Protein AF-A0A4V2NXC5-F1 (afdb_monomer_lite)

Structure (mmCIF, N/CA/C/O backbone):
data_AF-A0A4V2NXC5-F1
#
_entry.id   AF-A0A4V2NXC5-F1
#
loop_
_atom_site.group_PDB
_atom_site.id
_atom_site.type_symbol
_atom_site.label_atom_id
_atom_site.label_alt_id
_atom_site.label_comp_id
_atom_site.label_asym_id
_atom_site.label_entity_id
_atom_site.label_seq_id
_atom_site.pdbx_PDB_ins_code
_atom_site.Cartn_x
_atom_site.Cartn_y
_atom_site.Cartn_z
_atom_site.occupancy
_atom_site.B_iso_or_equiv
_atom_site.auth_seq_id
_atom_site.auth_comp_id
_atom_site.auth_asym_id
_atom_site.auth_atom_id
_atom_site.pdbx_PDB_model_num
ATOM 1 N N . MET A 1 1 ? 23.659 5.419 -0.382 1.00 60.00 1 MET A N 1
ATOM 2 C CA . MET A 1 1 ? 24.082 5.432 -1.797 1.00 60.00 1 MET A CA 1
ATOM 3 C C . MET A 1 1 ? 22.823 5.287 -2.627 1.00 60.00 1 MET A C 1
ATOM 5 O O . MET A 1 1 ? 22.167 4.266 -2.495 1.00 60.00 1 MET A O 1
ATOM 9 N N . ILE A 1 2 ? 22.420 6.328 -3.356 1.00 71.19 2 ILE A N 1
ATOM 10 C CA . ILE A 1 2 ? 21.276 6.242 -4.273 1.00 71.19 2 ILE A CA 1
ATOM 11 C C . ILE A 1 2 ? 21.826 5.673 -5.580 1.00 71.19 2 ILE A C 1
ATOM 13 O O . ILE A 1 2 ? 22.768 6.239 -6.131 1.00 71.19 2 ILE A O 1
ATOM 17 N N . VAL A 1 3 ? 21.300 4.528 -6.010 1.00 83.31 3 VAL A N 1
ATOM 18 C CA . VAL A 1 3 ? 21.648 3.912 -7.295 1.00 83.31 3 VAL A CA 1
ATOM 19 C C . VAL A 1 3 ? 20.637 4.410 -8.316 1.00 83.31 3 VAL A C 1
ATOM 21 O O . VAL A 1 3 ? 19.434 4.281 -8.100 1.00 83.31 3 VAL A O 1
ATOM 24 N N . TYR A 1 4 ? 21.128 5.008 -9.395 1.00 89.44 4 TYR A N 1
ATOM 25 C CA . TYR A 1 4 ? 20.303 5.401 -10.531 1.00 89.44 4 TYR A CA 1
ATOM 26 C C . TYR A 1 4 ? 20.386 4.313 -11.597 1.00 89.44 4 TYR A C 1
ATOM 28 O O . TYR A 1 4 ? 21.467 3.777 -11.843 1.00 89.44 4 TYR A O 1
ATOM 36 N N . LEU A 1 5 ? 19.246 3.990 -12.199 1.00 95.31 5 LEU A N 1
ATOM 37 C CA . LEU A 1 5 ? 19.174 3.102 -13.353 1.00 95.31 5 LEU A CA 1
ATOM 38 C C . LEU A 1 5 ? 19.445 3.919 -14.620 1.00 95.31 5 LEU A C 1
ATOM 40 O O . LEU A 1 5 ? 19.015 5.072 -14.717 1.00 95.31 5 LEU A O 1
ATOM 44 N N . ASP A 1 6 ? 20.158 3.327 -15.573 1.00 96.31 6 ASP A N 1
ATOM 45 C CA . ASP A 1 6 ? 20.157 3.816 -16.949 1.00 96.31 6 ASP A CA 1
ATOM 46 C C . ASP A 1 6 ? 18.815 3.479 -17.627 1.00 96.31 6 ASP A C 1
ATOM 48 O O . ASP A 1 6 ? 17.903 2.925 -17.009 1.00 96.31 6 ASP A O 1
ATOM 52 N N . GLU A 1 7 ? 18.644 3.877 -18.887 1.00 97.50 7 GLU A N 1
ATOM 53 C CA . GLU A 1 7 ? 17.366 3.708 -19.586 1.00 97.50 7 GLU A CA 1
ATOM 54 C C . GLU A 1 7 ? 16.969 2.232 -19.744 1.00 97.50 7 GLU A C 1
ATOM 56 O O . GLU A 1 7 ? 15.806 1.883 -19.521 1.00 97.50 7 GLU A O 1
ATOM 61 N N . ASP A 1 8 ? 17.928 1.366 -20.075 1.00 97.62 8 ASP A N 1
ATOM 62 C CA . ASP A 1 8 ? 17.689 -0.069 -20.234 1.00 97.62 8 ASP A CA 1
ATOM 63 C C . ASP A 1 8 ? 17.361 -0.720 -18.887 1.00 97.62 8 ASP A C 1
ATOM 65 O O . ASP A 1 8 ? 16.375 -1.451 -18.775 1.00 97.62 8 ASP A O 1
ATOM 69 N N . GLY A 1 9 ? 18.116 -0.388 -17.835 1.00 97.38 9 GLY A N 1
ATOM 70 C CA . GLY A 1 9 ? 17.848 -0.851 -16.478 1.00 97.38 9 GLY A CA 1
ATOM 71 C C . GLY A 1 9 ? 16.490 -0.383 -15.954 1.00 97.38 9 GLY A C 1
ATOM 72 O O . GLY A 1 9 ? 15.785 -1.154 -15.306 1.00 97.38 9 GLY A O 1
ATOM 73 N N . TYR A 1 10 ? 16.082 0.850 -16.267 1.00 96.50 10 TYR A N 1
ATOM 74 C CA . TYR A 1 10 ? 14.753 1.359 -15.926 1.00 96.50 10 TYR A CA 1
ATOM 75 C C . TYR A 1 10 ? 13.648 0.553 -16.617 1.00 96.50 10 TYR A C 1
ATOM 77 O O . TYR A 1 10 ? 12.710 0.113 -15.954 1.00 96.50 10 TYR A O 1
ATOM 85 N N . ARG A 1 11 ? 13.759 0.327 -17.932 1.00 98.19 11 ARG A N 1
ATOM 86 C CA . ARG A 1 11 ? 12.758 -0.437 -18.693 1.00 98.19 11 ARG A CA 1
ATOM 87 C C . ARG A 1 11 ? 12.662 -1.883 -18.216 1.00 98.19 11 ARG A C 1
ATOM 89 O O . ARG A 1 11 ? 11.551 -2.395 -18.106 1.00 98.19 11 ARG A O 1
ATOM 96 N N . GLN A 1 12 ? 13.794 -2.508 -17.891 1.00 98.06 12 GLN A N 1
ATOM 97 C CA . GLN A 1 12 ? 13.804 -3.859 -17.338 1.00 98.06 12 GLN A CA 1
ATOM 98 C C . GLN A 1 12 ? 13.112 -3.905 -15.973 1.00 98.06 12 GLN A C 1
ATOM 100 O O . GLN A 1 12 ? 12.216 -4.716 -15.786 1.00 98.06 12 GLN A O 1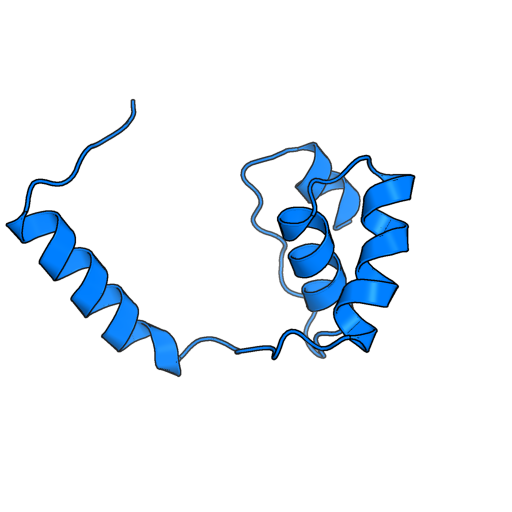
ATOM 105 N N . ALA A 1 13 ? 13.439 -2.986 -15.059 1.00 97.00 13 ALA A N 1
ATOM 106 C CA . ALA A 1 13 ? 12.806 -2.934 -13.741 1.00 97.00 13 ALA A CA 1
ATOM 107 C C . ALA A 1 13 ? 11.284 -2.711 -13.814 1.00 97.00 13 ALA A C 1
ATOM 109 O O . ALA A 1 13 ? 10.545 -3.249 -12.993 1.00 97.00 13 ALA A O 1
ATOM 110 N N . VAL A 1 14 ? 10.805 -1.925 -14.787 1.00 97.81 14 VAL A N 1
ATOM 111 C CA . VAL A 1 14 ? 9.363 -1.762 -15.031 1.00 97.81 14 VAL A CA 1
ATOM 112 C C . VAL A 1 14 ? 8.744 -3.062 -15.547 1.00 97.81 14 VAL A C 1
ATOM 114 O O . VAL A 1 14 ? 7.702 -3.457 -15.038 1.00 97.81 14 VAL A O 1
ATOM 117 N N . SER A 1 15 ? 9.389 -3.744 -16.501 1.00 98.25 15 SER A N 1
ATOM 118 C CA . SER A 1 15 ? 8.913 -5.037 -17.014 1.00 98.25 15 SER A CA 1
ATOM 119 C C . SER A 1 15 ? 8.832 -6.090 -15.909 1.00 98.25 15 SER A C 1
ATOM 121 O O . SER A 1 15 ? 7.813 -6.760 -15.784 1.00 98.25 15 SER A O 1
ATOM 123 N N . ASP A 1 16 ? 9.874 -6.197 -15.083 1.00 97.88 16 ASP A N 1
ATOM 124 C CA . ASP A 1 16 ? 9.919 -7.140 -13.962 1.00 97.88 16 ASP A CA 1
ATOM 125 C C . ASP A 1 16 ? 8.798 -6.836 -12.954 1.00 97.88 16 ASP A C 1
ATOM 127 O O . ASP A 1 16 ? 8.105 -7.738 -12.486 1.00 97.88 16 ASP A O 1
ATOM 131 N N . LEU A 1 17 ? 8.567 -5.550 -12.657 1.00 96.62 17 LEU A N 1
ATOM 132 C CA . LEU A 1 17 ? 7.472 -5.134 -11.784 1.00 96.62 17 LEU A CA 1
ATOM 133 C C . LEU A 1 17 ? 6.102 -5.486 -12.373 1.00 96.62 17 LEU A C 1
ATOM 135 O O . LEU A 1 17 ? 5.232 -5.928 -11.626 1.00 96.62 17 LEU A O 1
ATOM 139 N N . ASP A 1 18 ? 5.893 -5.275 -13.672 1.00 97.62 18 ASP A N 1
ATOM 140 C CA . ASP A 1 18 ? 4.633 -5.595 -14.350 1.00 97.62 18 ASP A CA 1
ATOM 141 C C . ASP A 1 18 ? 4.355 -7.107 -14.349 1.00 97.62 18 ASP A C 1
ATOM 143 O O . ASP A 1 18 ? 3.203 -7.513 -14.163 1.00 97.62 18 ASP A O 1
ATOM 147 N N . ASP A 1 19 ? 5.397 -7.931 -14.487 1.00 98.12 19 ASP A N 1
ATOM 148 C CA . ASP A 1 19 ? 5.312 -9.392 -14.405 1.00 98.12 19 ASP A CA 1
ATOM 149 C C . ASP A 1 19 ? 4.989 -9.871 -12.978 1.00 98.12 19 ASP A C 1
ATOM 151 O O . ASP A 1 19 ? 4.156 -10.766 -12.793 1.00 98.12 19 ASP A O 1
ATOM 155 N N . ASP A 1 20 ? 5.583 -9.243 -11.958 1.00 97.38 20 ASP A N 1
ATOM 156 C CA . ASP A 1 20 ? 5.316 -9.544 -10.546 1.00 97.38 20 ASP A CA 1
ATOM 157 C C . ASP A 1 20 ? 3.959 -8.992 -10.069 1.00 97.38 20 ASP A C 1
ATOM 159 O O . ASP A 1 20 ? 3.335 -9.527 -9.143 1.00 97.38 20 ASP A O 1
ATOM 163 N N . TRP A 1 21 ? 3.461 -7.925 -10.703 1.00 95.38 21 TRP A N 1
ATOM 164 C CA . TRP A 1 21 ? 2.284 -7.171 -10.267 1.00 95.38 21 TRP A CA 1
ATOM 165 C C . TRP A 1 21 ? 1.034 -8.024 -9.970 1.00 95.38 21 TRP A C 1
ATOM 167 O O . TRP A 1 21 ? 0.375 -7.790 -8.947 1.00 95.38 21 TRP A O 1
ATOM 177 N N . PRO A 1 22 ? 0.667 -9.028 -10.794 1.00 95.50 22 PRO A N 1
ATOM 178 C CA . PRO A 1 22 ? -0.511 -9.858 -10.560 1.00 95.50 22 PRO A CA 1
ATOM 179 C C . PRO A 1 22 ? -0.422 -10.730 -9.302 1.00 95.50 22 PRO A C 1
ATOM 181 O O . PRO A 1 22 ? -1.469 -11.134 -8.791 1.00 95.50 22 PRO A O 1
ATOM 184 N N . ALA A 1 23 ? 0.787 -11.019 -8.807 1.00 93.75 23 ALA A N 1
ATOM 185 C CA . ALA A 1 23 ? 1.003 -11.848 -7.623 1.00 93.75 23 ALA A CA 1
ATOM 186 C C . ALA A 1 23 ? 0.728 -11.098 -6.307 1.00 93.75 23 ALA A C 1
ATOM 188 O O . ALA A 1 23 ? 0.507 -11.729 -5.270 1.00 93.75 23 ALA A O 1
ATOM 189 N N . TYR A 1 24 ? 0.698 -9.762 -6.329 1.00 88.50 24 TYR A N 1
ATOM 190 C CA . TYR A 1 24 ? 0.419 -8.959 -5.143 1.00 88.50 24 TYR A CA 1
ATOM 191 C C . TYR A 1 24 ? -1.080 -8.826 -4.851 1.00 88.50 24 TYR A C 1
ATOM 193 O O . TYR A 1 24 ? -1.933 -8.698 -5.737 1.00 88.50 24 TYR A O 1
ATOM 201 N N . ALA A 1 25 ? -1.406 -8.771 -3.558 1.00 86.06 25 ALA A N 1
ATOM 202 C CA . ALA A 1 25 ? -2.733 -8.382 -3.104 1.00 86.06 25 ALA A CA 1
ATOM 203 C C . ALA A 1 25 ? -2.967 -6.893 -3.404 1.00 86.06 25 ALA A C 1
ATOM 205 O O . ALA A 1 25 ? -2.318 -6.017 -2.833 1.00 86.06 25 ALA A O 1
ATOM 206 N N . ARG A 1 26 ? -3.917 -6.605 -4.297 1.00 86.81 26 ARG A N 1
ATOM 207 C CA . ARG A 1 26 ? -4.255 -5.244 -4.730 1.00 86.81 26 ARG A CA 1
ATOM 208 C C . ARG A 1 26 ? -5.509 -4.771 -4.008 1.00 86.81 26 ARG A C 1
ATOM 210 O O . ARG A 1 26 ? -6.582 -5.352 -4.164 1.00 86.81 26 ARG A O 1
ATOM 217 N N . LEU A 1 27 ? -5.372 -3.712 -3.217 1.00 87.06 27 LEU A N 1
ATOM 218 C CA . LEU A 1 27 ? -6.487 -3.069 -2.530 1.00 87.06 27 LEU A CA 1
ATOM 219 C C . LEU A 1 27 ? -6.861 -1.786 -3.268 1.00 87.06 27 LEU A C 1
ATOM 221 O O . LEU A 1 27 ? 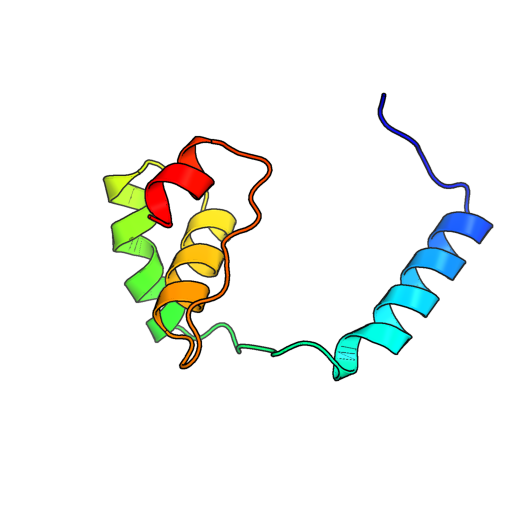-6.028 -0.900 -3.446 1.00 87.06 27 LEU A O 1
ATOM 225 N N . ASN A 1 28 ? -8.124 -1.673 -3.679 1.00 90.62 28 ASN A N 1
ATOM 226 C CA . ASN A 1 28 ? -8.618 -0.442 -4.283 1.00 90.62 28 ASN A CA 1
ATOM 227 C C . ASN A 1 28 ? -8.678 0.679 -3.245 1.00 90.62 28 ASN A C 1
ATOM 229 O O . ASN A 1 28 ? -9.275 0.529 -2.172 1.00 90.62 28 ASN A O 1
ATOM 233 N N . VAL A 1 29 ? -8.132 1.838 -3.613 1.00 92.19 29 VAL A N 1
ATOM 234 C CA . VAL A 1 29 ? -8.268 3.052 -2.813 1.00 92.19 29 VAL A CA 1
ATOM 235 C C . VAL A 1 29 ? -9.699 3.562 -2.942 1.00 92.19 29 VAL A C 1
ATOM 237 O O . VAL A 1 29 ? -10.123 4.028 -3.994 1.00 92.19 29 VAL A O 1
ATOM 240 N N . SER A 1 30 ? -10.462 3.433 -1.860 1.00 94.69 30 SER A N 1
ATOM 241 C CA . SER A 1 30 ? -11.854 3.881 -1.778 1.00 94.69 30 SER A CA 1
ATOM 242 C C . SER A 1 30 ? -11.983 5.097 -0.867 1.00 94.69 30 SER A C 1
ATOM 244 O O . SER A 1 30 ? -11.171 5.282 0.039 1.00 94.69 30 SER A O 1
ATOM 246 N N . ASN A 1 31 ? -13.054 5.879 -1.028 1.00 96.62 31 ASN A N 1
ATOM 247 C CA . ASN A 1 31 ? -13.351 7.004 -0.130 1.00 96.62 31 ASN A CA 1
ATOM 248 C C . ASN A 1 31 ? -13.393 6.573 1.342 1.00 96.62 31 ASN A C 1
ATOM 250 O O . ASN A 1 31 ? -12.901 7.283 2.211 1.00 96.62 31 ASN A O 1
ATOM 254 N N . GLN A 1 32 ? -13.929 5.381 1.619 1.00 95.56 32 GLN A N 1
ATOM 255 C CA . GLN A 1 32 ? -13.954 4.820 2.967 1.00 95.56 32 GLN A CA 1
ATOM 256 C C . GLN A 1 32 ? -12.537 4.547 3.496 1.00 95.56 32 GLN A C 1
ATOM 258 O O . GLN A 1 32 ? -12.246 4.854 4.647 1.00 95.56 32 GLN A O 1
ATOM 263 N N . LEU A 1 33 ? -11.650 3.983 2.670 1.00 95.00 33 LEU A N 1
ATOM 264 C CA . LEU A 1 33 ? -10.254 3.762 3.054 1.00 95.00 33 LEU A CA 1
ATOM 265 C C . LEU A 1 33 ? -9.547 5.088 3.358 1.00 95.00 33 LEU A 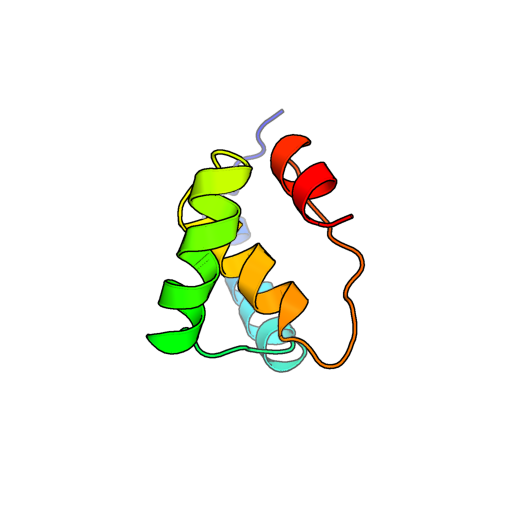C 1
ATOM 267 O O . LEU A 1 33 ? -8.878 5.196 4.379 1.00 95.00 33 LEU A O 1
ATOM 271 N N . VAL A 1 34 ? -9.726 6.091 2.497 1.00 96.19 34 VAL A N 1
ATOM 272 C CA . VAL A 1 34 ? -9.130 7.422 2.680 1.00 96.19 34 VAL A CA 1
ATOM 273 C C . VAL A 1 34 ? -9.653 8.086 3.954 1.00 96.19 34 VAL A C 1
ATOM 275 O O . VAL A 1 34 ? -8.873 8.669 4.697 1.00 96.19 34 VAL A O 1
ATOM 278 N N . TYR A 1 35 ? -10.945 7.942 4.257 1.00 96.69 35 TYR A N 1
ATOM 279 C CA . TYR A 1 35 ? -11.518 8.432 5.509 1.00 96.69 35 TYR A CA 1
ATOM 280 C C . TYR A 1 35 ? -10.871 7.765 6.733 1.00 96.69 35 TYR A C 1
ATOM 282 O O . TYR A 1 35 ? -10.447 8.452 7.658 1.00 96.69 35 TYR A O 1
ATOM 290 N N . HIS A 1 36 ? -10.714 6.436 6.718 1.00 95.25 36 HIS A N 1
ATOM 291 C CA . HIS A 1 36 ? -10.038 5.709 7.799 1.00 95.25 36 HIS A CA 1
ATOM 292 C C . HIS A 1 36 ? -8.548 6.040 7.916 1.00 95.25 36 HIS A C 1
ATOM 294 O O . HIS A 1 36 ? -7.996 5.942 9.005 1.00 95.25 36 HIS A O 1
ATOM 300 N N . ALA A 1 37 ? -7.904 6.471 6.831 1.00 96.56 37 ALA A N 1
ATOM 301 C CA . ALA A 1 37 ? -6.533 6.962 6.865 1.00 96.56 37 ALA A CA 1
ATOM 302 C C . ALA A 1 37 ? -6.392 8.322 7.579 1.00 96.56 37 ALA A C 1
ATOM 304 O O . ALA A 1 37 ? -5.273 8.717 7.895 1.00 96.56 37 ALA A O 1
ATOM 305 N N . GLY A 1 38 ? -7.479 9.042 7.874 1.00 96.75 38 GLY A N 1
ATOM 306 C CA . GLY A 1 38 ? -7.410 10.287 8.646 1.00 96.75 38 GLY A CA 1
ATOM 307 C C . GLY A 1 38 ? -6.885 10.071 10.069 1.00 96.75 38 GLY A C 1
ATOM 308 O O . GLY A 1 38 ? -5.970 10.763 10.505 1.00 96.75 38 GLY A O 1
ATOM 309 N N . GLU A 1 39 ? -7.386 9.046 10.762 1.00 94.94 39 GLU A N 1
ATOM 310 C CA . GLU A 1 39 ? -6.994 8.747 12.146 1.00 94.94 39 GLU A CA 1
ATOM 311 C C . GLU A 1 39 ? -5.479 8.480 12.303 1.00 94.94 39 GLU A C 1
ATOM 313 O O . GLU A 1 39 ? -4.848 9.146 13.127 1.00 94.94 39 GLU A O 1
ATOM 318 N N . PRO A 1 40 ? -4.841 7.570 11.534 1.00 93.75 40 PRO A N 1
ATOM 319 C CA . PRO A 1 40 ? -3.400 7.373 11.634 1.00 93.75 40 PRO A CA 1
ATOM 320 C C . PRO A 1 40 ? -2.587 8.595 11.179 1.00 93.75 40 PRO A C 1
ATOM 322 O O . PRO A 1 40 ? -1.506 8.830 11.724 1.00 93.75 40 PRO A O 1
ATOM 325 N N . ALA A 1 41 ? -3.100 9.402 10.245 1.00 95.81 41 ALA A N 1
ATOM 326 C CA . ALA A 1 41 ? -2.425 10.621 9.803 1.00 95.81 41 ALA A CA 1
ATOM 327 C C . ALA A 1 41 ? -2.347 11.638 10.945 1.00 95.81 41 ALA A C 1
ATOM 329 O O . ALA A 1 41 ? -1.276 12.171 11.220 1.00 95.81 41 ALA A O 1
ATOM 330 N N . GLU A 1 42 ? -3.453 11.856 11.656 1.00 96.06 42 GLU A N 1
ATOM 331 C CA . GLU A 1 42 ? -3.507 12.776 12.793 1.00 96.06 42 GLU A CA 1
ATOM 332 C C . GLU A 1 42 ? -2.722 12.245 13.996 1.00 96.06 42 GLU A C 1
ATOM 334 O O . GLU A 1 42 ? -1.915 12.959 14.589 1.00 96.06 42 GLU A O 1
ATOM 339 N N . LYS A 1 43 ? -2.923 10.970 14.343 1.00 95.12 43 LYS A N 1
ATOM 340 C CA . LYS A 1 43 ? -2.362 10.365 15.556 1.00 95.12 43 LYS A CA 1
ATOM 341 C C . LYS A 1 43 ? -0.844 10.210 15.511 1.00 95.12 43 LYS A C 1
ATOM 343 O O . LYS A 1 43 ? -0.189 10.319 16.547 1.00 95.12 43 LYS A O 1
ATOM 348 N N . TYR A 1 44 ? -0.293 9.927 14.334 1.00 93.19 44 TYR A N 1
ATOM 349 C CA . TYR A 1 44 ? 1.127 9.616 14.163 1.00 93.19 44 TYR A CA 1
ATOM 350 C C . TYR A 1 44 ? 1.861 10.618 13.263 1.00 93.19 44 TYR A C 1
ATOM 352 O O . TYR A 1 44 ? 3.041 10.420 12.989 1.00 93.19 44 TYR A O 1
ATOM 360 N N . ALA A 1 45 ? 1.189 11.689 12.820 1.00 94.00 45 ALA A N 1
ATOM 361 C CA . ALA A 1 45 ? 1.718 12.676 11.874 1.00 94.00 45 ALA A CA 1
ATOM 362 C C . ALA A 1 45 ? 2.235 12.045 10.563 1.00 94.00 45 ALA A C 1
ATOM 364 O O . ALA A 1 45 ? 3.216 12.510 9.977 1.00 94.00 45 ALA A O 1
ATOM 365 N N . LEU A 1 46 ? 1.586 10.965 10.108 1.00 93.38 46 LEU A N 1
ATOM 366 C CA . LEU A 1 46 ? 1.965 10.273 8.876 1.00 93.38 46 LEU A CA 1
ATOM 367 C C . LEU A 1 46 ? 1.627 11.112 7.645 1.00 93.38 46 LEU A C 1
ATOM 369 O O . LEU A 1 46 ? 0.609 11.806 7.593 1.00 93.38 46 LEU A O 1
ATOM 373 N N . ARG A 1 47 ? 2.459 10.995 6.606 1.00 91.94 47 ARG A N 1
ATOM 374 C CA . ARG A 1 47 ? 2.140 11.559 5.290 1.00 91.94 47 ARG A CA 1
ATOM 375 C C . ARG A 1 47 ? 0.944 10.817 4.695 1.00 91.94 47 ARG A C 1
ATOM 377 O O . ARG A 1 47 ? 0.697 9.657 5.015 1.00 91.94 47 ARG A O 1
ATOM 384 N N . GLY A 1 48 ? 0.226 11.472 3.782 1.00 91.31 48 GLY A N 1
ATOM 385 C CA . GLY A 1 48 ? -1.022 10.941 3.220 1.00 91.31 48 GLY A CA 1
ATOM 386 C C . GLY A 1 48 ? -0.909 9.502 2.700 1.00 91.31 48 GLY A C 1
ATOM 387 O O . GLY A 1 48 ? -1.732 8.664 3.059 1.00 91.31 48 GLY A O 1
ATOM 388 N N . TYR A 1 49 ? 0.134 9.188 1.923 1.00 91.88 49 TYR A N 1
ATOM 389 C CA . TYR A 1 49 ? 0.334 7.830 1.404 1.00 91.88 49 TYR A CA 1
ATOM 390 C C . TYR A 1 49 ? 0.678 6.813 2.493 1.00 91.88 49 TYR A C 1
ATOM 392 O O . TYR A 1 49 ? 0.101 5.729 2.491 1.00 91.88 49 TYR A O 1
ATOM 400 N N . ASP A 1 50 ? 1.533 7.167 3.455 1.00 92.50 50 ASP A N 1
ATOM 401 C CA . ASP A 1 50 ? 1.876 6.288 4.581 1.00 92.50 50 ASP A CA 1
ATOM 402 C C . ASP A 1 50 ? 0.627 5.929 5.389 1.00 92.50 50 ASP A C 1
ATOM 404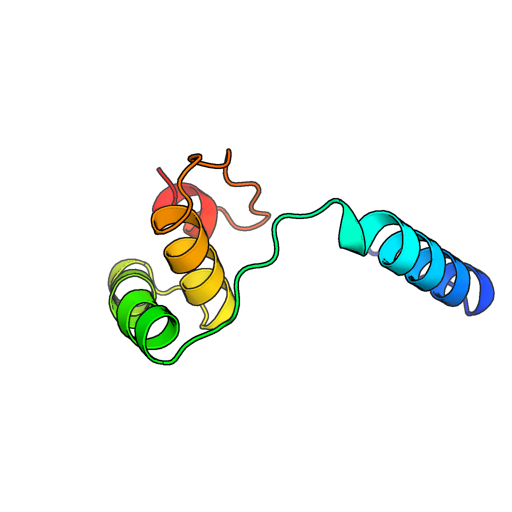 O O . ASP A 1 50 ? 0.411 4.774 5.754 1.00 92.50 50 ASP A O 1
ATOM 408 N N . SER A 1 51 ? -0.249 6.912 5.592 1.00 95.06 51 SER A N 1
ATOM 409 C CA . SER A 1 51 ? -1.502 6.709 6.303 1.00 95.06 51 SER A CA 1
ATOM 410 C C . SER A 1 51 ? -2.493 5.832 5.530 1.00 95.06 51 SER A C 1
ATOM 412 O O . SER A 1 51 ? -3.138 4.956 6.107 1.00 95.06 51 SER A O 1
ATOM 414 N N . VAL A 1 52 ? -2.589 6.010 4.206 1.00 95.00 52 VAL A N 1
ATOM 415 C CA . VAL A 1 52 ? -3.422 5.158 3.338 1.00 95.00 52 VAL A CA 1
ATOM 416 C C . VAL A 1 52 ? -2.897 3.722 3.310 1.00 95.00 52 VAL A C 1
ATOM 418 O O . VAL A 1 52 ? -3.692 2.784 3.408 1.00 95.00 52 VAL A O 1
ATOM 421 N N . HIS A 1 53 ? -1.580 3.522 3.226 1.00 91.69 53 HIS A N 1
ATOM 422 C CA . HIS A 1 53 ? -0.970 2.193 3.288 1.00 91.69 53 HIS A CA 1
ATOM 423 C C . HIS A 1 53 ? -1.196 1.524 4.646 1.00 91.69 53 HIS A C 1
ATOM 425 O O . HIS A 1 53 ? -1.566 0.349 4.689 1.00 91.69 53 HIS A O 1
ATOM 431 N N . LEU A 1 54 ? -1.071 2.268 5.746 1.00 91.81 54 LEU A N 1
ATOM 432 C CA . LEU A 1 54 ? -1.326 1.744 7.084 1.00 91.81 54 LEU A CA 1
ATOM 433 C C . LEU A 1 54 ? -2.800 1.355 7.284 1.00 91.81 54 LEU A C 1
ATOM 435 O O . LEU A 1 54 ? -3.097 0.241 7.715 1.00 91.81 54 LEU A O 1
ATOM 439 N N . ALA A 1 55 ? -3.736 2.220 6.882 1.00 93.25 55 ALA A N 1
ATOM 440 C CA . ALA A 1 55 ? -5.165 1.908 6.912 1.00 93.25 55 ALA A CA 1
ATOM 441 C C . ALA A 1 55 ? -5.515 0.697 6.023 1.00 93.25 55 ALA A C 1
ATOM 443 O O . ALA A 1 55 ? -6.387 -0.105 6.367 1.00 93.25 55 ALA A O 1
ATOM 444 N N . SER A 1 56 ? -4.811 0.526 4.899 1.00 91.75 56 SER A N 1
ATOM 445 C CA . SER A 1 56 ? -4.968 -0.638 4.017 1.00 91.75 56 SER A CA 1
ATOM 446 C C . SER A 1 56 ? -4.519 -1.923 4.707 1.00 91.75 56 SER A C 1
ATOM 448 O O . SER A 1 56 ? -5.239 -2.921 4.674 1.00 91.75 56 SER A O 1
ATOM 450 N N . ALA A 1 57 ? -3.365 -1.887 5.379 1.00 89.50 57 ALA A N 1
ATOM 451 C CA . ALA A 1 57 ? -2.838 -3.014 6.139 1.00 89.50 57 ALA A CA 1
ATOM 452 C C . ALA A 1 57 ? -3.786 -3.431 7.275 1.00 89.50 57 ALA A C 1
ATOM 454 O O . ALA A 1 57 ? -4.015 -4.624 7.466 1.00 89.50 57 ALA A O 1
ATOM 455 N N . PHE A 1 58 ? -4.405 -2.471 7.971 1.00 88.31 58 PHE A N 1
ATOM 456 C CA . PHE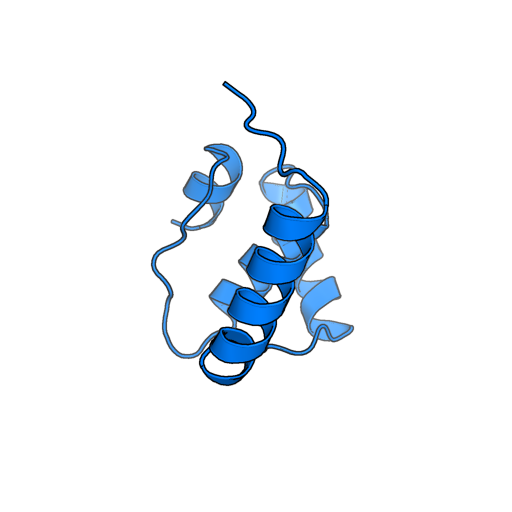 A 1 58 ? -5.398 -2.752 9.016 1.00 88.31 58 PHE A CA 1
ATOM 457 C C . PHE A 1 58 ? -6.700 -3.365 8.489 1.00 88.31 58 PHE A C 1
ATOM 459 O O . PHE A 1 58 ? -7.361 -4.106 9.215 1.00 88.31 58 PHE A O 1
ATOM 466 N N . ARG A 1 59 ? -7.072 -3.089 7.232 1.00 85.19 59 ARG A N 1
ATOM 467 C CA . ARG A 1 59 ? -8.268 -3.658 6.587 1.00 85.19 59 ARG A CA 1
ATOM 468 C C . ARG A 1 59 ? -8.020 -5.039 5.968 1.00 85.19 59 ARG A C 1
ATOM 470 O O . ARG A 1 59 ? -8.978 -5.742 5.649 1.00 85.19 59 ARG A O 1
ATOM 477 N N . SER A 1 60 ? -6.761 -5.424 5.770 1.00 80.06 60 SER A N 1
ATOM 478 C CA . SER A 1 60 ? -6.398 -6.717 5.189 1.00 80.06 60 SER A CA 1
ATOM 479 C C . SER A 1 60 ? -6.782 -7.878 6.116 1.00 80.06 60 SER A C 1
ATOM 481 O O . SER A 1 60 ? -6.571 -7.825 7.325 1.00 80.06 60 SER A O 1
ATOM 483 N N . ALA A 1 61 ? -7.315 -8.962 5.541 1.00 69.88 61 ALA A N 1
ATOM 484 C CA . ALA A 1 61 ? -7.689 -10.171 6.286 1.00 69.88 61 ALA A CA 1
ATOM 485 C C . ALA A 1 61 ? -6.474 -10.912 6.876 1.00 69.88 61 ALA A C 1
ATOM 487 O O . ALA A 1 61 ? -6.591 -11.627 7.869 1.00 69.88 61 ALA A O 1
ATOM 488 N N . VAL A 1 62 ? -5.301 -10.724 6.269 1.00 75.31 62 VAL A N 1
ATOM 489 C CA . VAL A 1 62 ? -4.008 -11.172 6.790 1.00 75.31 62 VAL A CA 1
ATOM 490 C C . VAL A 1 62 ? -3.278 -9.935 7.280 1.00 75.31 62 VAL A C 1
ATOM 492 O O . VAL A 1 62 ? -3.116 -8.999 6.499 1.00 75.31 62 VAL A O 1
ATOM 495 N N . ARG A 1 63 ? -2.827 -9.930 8.540 1.00 69.00 63 ARG A N 1
ATOM 496 C CA . ARG A 1 63 ? -1.942 -8.875 9.050 1.00 69.00 63 ARG A CA 1
ATOM 497 C C . ARG A 1 63 ? -0.582 -9.008 8.360 1.00 69.00 63 ARG A C 1
ATOM 499 O O . ARG A 1 63 ? 0.128 -9.970 8.661 1.00 69.00 63 ARG A O 1
ATOM 506 N N . PRO A 1 64 ? -0.217 -8.108 7.431 1.00 68.75 64 PRO A N 1
ATOM 507 C CA . PRO A 1 64 ? 1.102 -8.163 6.829 1.00 68.75 64 PRO A CA 1
ATOM 508 C C . PRO A 1 64 ? 2.142 -7.775 7.884 1.00 68.75 64 PRO A C 1
ATOM 510 O O . PRO A 1 64 ? 1.866 -6.939 8.743 1.00 68.75 64 PRO A O 1
ATOM 513 N N . SER A 1 65 ? 3.344 -8.351 7.811 1.00 77.31 65 SER A N 1
ATOM 514 C CA . SER A 1 65 ? 4.481 -7.776 8.532 1.00 77.31 65 SER A CA 1
ATOM 515 C C . SER A 1 65 ? 4.788 -6.424 7.883 1.00 77.31 65 SER A C 1
ATOM 517 O O . SER A 1 65 ? 5.132 -6.409 6.698 1.00 77.31 65 SER A O 1
ATOM 519 N N . PRO A 1 66 ? 4.639 -5.296 8.593 1.00 73.19 66 PRO A N 1
ATOM 520 C CA . PRO A 1 66 ? 4.868 -3.992 7.999 1.00 73.19 66 PRO A CA 1
ATOM 521 C C . PRO A 1 66 ? 6.354 -3.849 7.666 1.00 73.19 66 PRO A C 1
ATOM 523 O O . PRO A 1 66 ? 7.216 -3.961 8.537 1.00 73.19 66 PRO A O 1
ATOM 526 N N . VAL A 1 67 ? 6.648 -3.616 6.390 1.00 76.69 67 VAL A N 1
ATOM 527 C CA . VAL A 1 67 ? 7.977 -3.218 5.926 1.00 76.69 67 VAL A CA 1
ATOM 528 C C . VAL A 1 67 ? 7.903 -1.727 5.652 1.00 76.69 67 VAL A C 1
ATOM 530 O O . VAL A 1 67 ? 7.193 -1.289 4.752 1.00 76.69 67 VAL A O 1
ATOM 533 N N . ALA A 1 68 ? 8.607 -0.947 6.461 1.00 80.81 68 ALA A N 1
ATOM 534 C CA . ALA A 1 68 ? 8.670 0.497 6.327 1.00 80.81 68 ALA A CA 1
ATOM 535 C C . ALA A 1 68 ? 10.126 0.942 6.415 1.00 80.81 68 ALA A C 1
ATOM 537 O O . ALA A 1 68 ? 10.881 0.474 7.266 1.00 80.81 68 ALA A O 1
ATOM 538 N N . THR A 1 69 ? 10.516 1.870 5.547 1.00 75.62 69 THR A N 1
ATOM 539 C CA . THR A 1 69 ? 11.822 2.537 5.628 1.00 75.62 69 THR A CA 1
ATOM 540 C C . THR A 1 69 ? 11.826 3.674 6.654 1.00 75.62 69 THR A C 1
ATOM 542 O O . THR A 1 69 ? 12.889 4.189 6.986 1.00 75.62 69 THR A O 1
ATOM 545 N N . ASP A 1 70 ? 10.648 4.069 7.150 1.00 83.12 70 ASP A N 1
ATOM 546 C CA . ASP A 1 70 ? 10.451 5.104 8.166 1.00 83.12 70 ASP A CA 1
ATOM 547 C C . ASP A 1 70 ? 10.044 4.477 9.512 1.00 83.12 70 ASP A C 1
ATOM 549 O O . ASP A 1 70 ? 9.094 3.693 9.601 1.00 83.12 70 ASP A O 1
ATOM 553 N N . ALA A 1 71 ? 10.754 4.851 10.579 1.00 85.69 71 ALA A N 1
ATOM 554 C CA . ALA A 1 71 ? 10.495 4.397 11.940 1.00 85.69 71 ALA A CA 1
ATOM 555 C C . ALA A 1 71 ? 9.127 4.853 12.480 1.00 85.69 71 ALA A C 1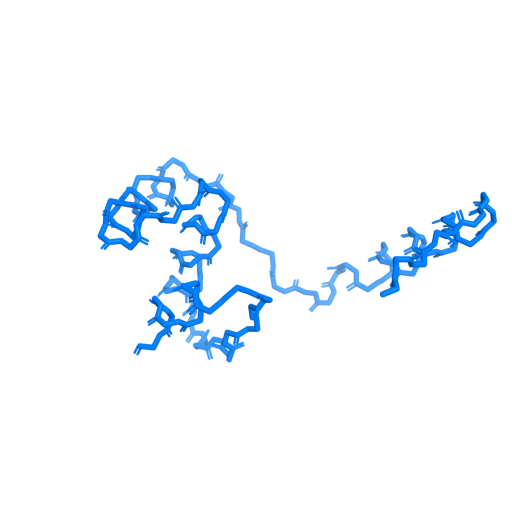
ATOM 557 O O . ALA A 1 71 ? 8.533 4.142 13.294 1.00 85.69 71 ALA A O 1
ATOM 558 N N . ILE A 1 72 ? 8.611 6.007 12.036 1.00 86.12 72 ILE A N 1
ATOM 559 C CA . ILE A 1 72 ? 7.288 6.494 12.455 1.00 86.12 72 ILE A CA 1
ATOM 560 C C . ILE A 1 72 ? 6.203 5.558 11.918 1.00 86.12 72 ILE A C 1
ATOM 562 O O . ILE A 1 72 ? 5.342 5.116 12.681 1.00 86.12 72 ILE A O 1
ATOM 566 N N . LEU A 1 73 ? 6.286 5.192 10.636 1.00 84.81 73 LEU A N 1
ATOM 567 C CA . LEU A 1 73 ? 5.355 4.253 10.014 1.00 84.81 73 LEU A CA 1
ATOM 568 C C . LEU A 1 73 ? 5.462 2.856 10.638 1.00 84.81 73 LEU A C 1
ATOM 570 O O . LEU A 1 73 ? 4.439 2.237 10.921 1.00 84.81 73 LEU A O 1
ATOM 574 N N . LEU A 1 74 ? 6.680 2.383 10.928 1.00 87.69 74 LEU A N 1
ATOM 575 C CA . LEU A 1 74 ? 6.869 1.089 11.587 1.00 87.69 74 LEU A CA 1
ATOM 576 C C . LEU A 1 74 ? 6.224 1.057 12.979 1.00 87.69 74 LEU A C 1
ATOM 578 O O . LEU A 1 74 ? 5.546 0.091 13.316 1.00 87.69 74 LEU A O 1
ATOM 582 N N . ARG A 1 75 ? 6.395 2.121 13.773 1.00 87.00 75 ARG A N 1
ATOM 583 C CA . ARG A 1 75 ? 5.767 2.244 15.095 1.00 87.00 75 ARG A CA 1
ATOM 584 C C . ARG A 1 75 ? 4.245 2.320 15.001 1.00 87.00 75 ARG A C 1
ATOM 586 O O . ARG A 1 75 ? 3.564 1.772 15.856 1.00 87.00 75 ARG A O 1
ATOM 593 N N . ALA A 1 76 ? 3.715 3.020 14.002 1.00 86.94 76 ALA A N 1
ATOM 594 C CA . ALA A 1 76 ? 2.275 3.148 13.805 1.00 86.94 76 ALA A CA 1
ATOM 595 C C . ALA A 1 76 ? 1.613 1.822 13.381 1.00 86.94 76 ALA A C 1
ATOM 597 O O . ALA A 1 76 ? 0.406 1.668 13.543 1.00 86.94 76 ALA A O 1
ATOM 598 N N . ALA A 1 77 ? 2.397 0.873 12.861 1.00 84.88 77 ALA A N 1
ATOM 599 C CA . ALA A 1 77 ? 1.938 -0.432 12.395 1.00 84.88 77 ALA A CA 1
ATOM 600 C C . ALA A 1 77 ? 2.003 -1.565 13.441 1.00 84.88 77 ALA A C 1
ATOM 602 O O . ALA A 1 77 ? 1.622 -2.693 13.118 1.00 84.88 77 ALA A O 1
ATOM 603 N N . GLN A 1 78 ? 2.479 -1.279 14.658 1.00 81.06 78 GLN A N 1
ATOM 604 C CA . GLN A 1 78 ? 2.551 -2.202 15.803 1.00 81.06 78 GLN A CA 1
ATOM 605 C C . GLN A 1 78 ? 1.382 -1.984 16.766 1.00 81.06 78 GLN A C 1
ATOM 607 O O . GLN A 1 78 ? 0.852 -3.003 17.261 1.00 81.06 78 GLN A O 1
#

pLDDT: mean 89.74, std 8.51, range [60.0, 98.25]

Foldseek 3Di:
DDDDDDPVRVVVVVVVCVVCVVVDDDDDDDPVLQVQLVVLCVVLVDDSVLSSVLSVLVPDPDNDQDDDPDPSSNVSSD

Organism: NCBI:txid185139

Sequence (78 aa):
MIVYLDEDGYRQAVSDLDDDWPAYARLNVSNQLVYHAGEPAEKYALRGYDSVHLASAFRSAVRPSPVATDAILLRAAQ

Radius of gyration: 15.28 Å; chains: 1; bounding box: 38×25×36 Å

Secondary structure (DSSP, 8-state):
-PPPP-HHHHHHHHHHHHHHGGGS-PPP--HHHHHHTHHHHHHH---HHHHHHHHHHHHSSS------SSHHHHHHT-